Protein AF-A0A929G8L1-F1 (afdb_monomer_lite)

Radius of gyration: 10.33 Å; chains: 1; bounding box: 16×27×18 Å

Foldseek 3Di:
DAKEFEFEAPLCVCVVVVNPDDDPVRTPDIGDDDDPPGHHHYHYPD

Structure (mmCIF, N/CA/C/O backbone):
data_AF-A0A929G8L1-F1
#
_entry.id   AF-A0A929G8L1-F1
#
loop_
_atom_site.group_PDB
_atom_site.id
_atom_site.type_symbol
_atom_site.label_atom_id
_atom_site.label_alt_id
_atom_site.label_comp_id
_atom_site.label_asym_id
_atom_site.label_entity_id
_atom_site.label_seq_id
_atom_site.pdbx_PDB_ins_code
_atom_site.Cartn_x
_atom_site.Cartn_y
_atom_site.Cartn_z
_atom_site.occupancy
_atom_site.B_iso_or_equiv
_atom_site.auth_seq_id
_atom_site.auth_comp_id
_atom_site.auth_asym_id
_atom_site.auth_atom_id
_atom_site.pdbx_PDB_model_num
ATOM 1 N N . MET A 1 1 ? -7.874 -14.971 -6.137 1.00 56.53 1 MET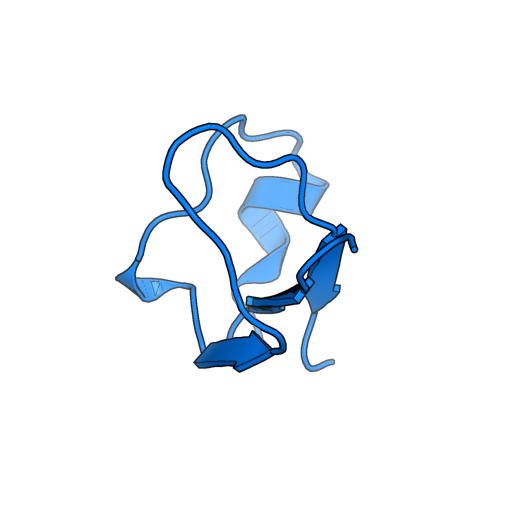 A N 1
ATOM 2 C CA . MET A 1 1 ? -8.686 -14.104 -5.253 1.00 56.53 1 MET A CA 1
ATOM 3 C C . MET A 1 1 ? -7.844 -12.872 -4.981 1.00 56.53 1 MET A C 1
ATOM 5 O O . MET A 1 1 ? -6.655 -13.048 -4.785 1.00 56.53 1 MET A O 1
ATOM 9 N N . SER A 1 2 ? -8.397 -11.661 -5.061 1.00 80.06 2 SER A N 1
ATOM 10 C CA . SER A 1 2 ? -7.610 -10.441 -4.818 1.00 80.06 2 SER A CA 1
ATOM 11 C C . SER A 1 2 ? -7.452 -10.236 -3.316 1.00 80.06 2 SER A C 1
ATOM 13 O O . SER A 1 2 ? -8.458 -10.128 -2.614 1.00 80.06 2 SER A O 1
ATOM 15 N N . GLY A 1 3 ? -6.216 -10.179 -2.824 1.00 95.38 3 GLY A N 1
ATOM 16 C CA . GLY A 1 3 ? -5.950 -9.758 -1.451 1.00 95.38 3 GLY A CA 1
ATOM 17 C C . GLY A 1 3 ? -6.182 -8.261 -1.260 1.00 95.38 3 GLY A C 1
ATOM 18 O O . GLY A 1 3 ? -6.300 -7.500 -2.226 1.00 95.38 3 GLY A O 1
ATOM 19 N N . THR A 1 4 ? -6.254 -7.836 -0.001 1.00 97.06 4 THR A N 1
ATOM 20 C CA . THR A 1 4 ? -6.384 -6.422 0.372 1.00 97.06 4 THR A CA 1
ATOM 21 C C . THR A 1 4 ? -5.223 -6.002 1.265 1.00 97.06 4 THR A C 1
ATOM 23 O O . THR A 1 4 ? -4.947 -6.636 2.282 1.00 97.06 4 THR A O 1
ATOM 26 N N . VAL A 1 5 ? -4.565 -4.900 0.914 1.00 97.12 5 VAL A N 1
ATOM 27 C CA . VAL A 1 5 ? -3.555 -4.230 1.739 1.00 97.12 5 VAL A CA 1
ATOM 28 C C . VAL A 1 5 ? -4.215 -3.045 2.436 1.00 97.12 5 VAL A C 1
ATOM 30 O O . VAL A 1 5 ? -4.638 -2.086 1.786 1.00 97.12 5 VAL A O 1
ATOM 33 N N . VAL A 1 6 ? -4.299 -3.100 3.765 1.00 97.75 6 VAL A N 1
ATOM 34 C CA . VAL A 1 6 ? -4.872 -2.021 4.579 1.00 97.75 6 VAL A CA 1
ATOM 35 C C . VAL A 1 6 ? -3.749 -1.108 5.060 1.00 97.75 6 VAL A C 1
ATOM 37 O O . VAL A 1 6 ? -2.793 -1.563 5.694 1.00 97.75 6 VAL A O 1
ATOM 40 N N . LEU A 1 7 ? -3.849 0.184 4.756 1.00 98.06 7 LEU A N 1
ATOM 41 C CA . LEU A 1 7 ? -2.908 1.203 5.209 1.00 98.06 7 LEU A CA 1
ATOM 42 C C . LEU A 1 7 ? -3.214 1.623 6.645 1.00 98.06 7 LEU A C 1
ATOM 44 O O . LEU A 1 7 ? -4.373 1.750 7.027 1.00 98.06 7 LEU A O 1
ATOM 48 N N . LYS A 1 8 ? -2.165 1.929 7.412 1.00 97.56 8 LYS A N 1
ATOM 49 C CA . LYS A 1 8 ? -2.303 2.572 8.723 1.00 97.56 8 LYS A CA 1
ATOM 50 C C . LYS A 1 8 ? -3.017 3.910 8.573 1.00 97.56 8 LYS A C 1
ATOM 52 O O . LYS A 1 8 ? -2.748 4.659 7.626 1.00 97.56 8 LYS A O 1
ATOM 57 N N . 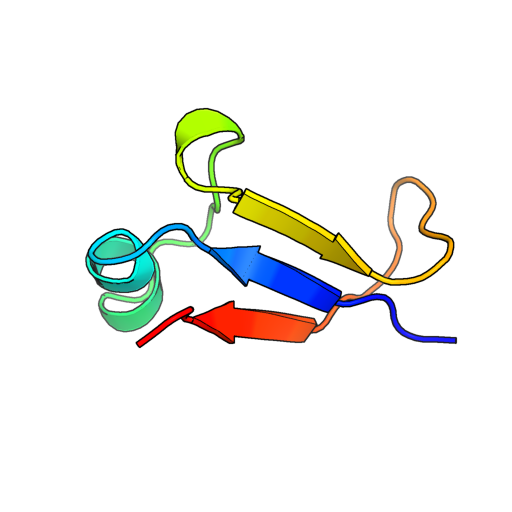ARG A 1 9 ? -3.808 4.277 9.581 1.00 95.94 9 ARG A N 1
ATOM 58 C CA . ARG A 1 9 ? -4.408 5.616 9.691 1.00 95.94 9 ARG A CA 1
ATOM 59 C C . ARG A 1 9 ? -3.383 6.723 9.403 1.00 95.94 9 ARG A C 1
ATOM 61 O O . ARG A 1 9 ? -2.235 6.669 9.856 1.00 95.94 9 ARG A O 1
ATOM 68 N N . ASN A 1 10 ? -3.810 7.747 8.661 1.00 94.56 10 ASN A N 1
ATOM 69 C CA . ASN A 1 10 ? -2.993 8.884 8.209 1.00 94.56 10 ASN A CA 1
ATOM 70 C C . ASN A 1 10 ? -1.840 8.534 7.240 1.00 94.56 10 ASN A C 1
ATOM 72 O O . ASN A 1 10 ? -0.983 9.386 6.984 1.00 94.56 10 ASN A O 1
ATOM 76 N N . ARG A 1 11 ? -1.788 7.318 6.673 1.00 96.88 11 ARG A N 1
ATOM 77 C CA . ARG A 1 11 ? -0.750 6.920 5.697 1.00 96.88 11 ARG A CA 1
ATOM 78 C C . ARG A 1 11 ? -1.224 6.852 4.243 1.00 96.88 11 ARG A C 1
ATOM 80 O O . ARG A 1 11 ? -0.398 6.597 3.374 1.00 96.88 11 ARG A O 1
ATOM 87 N N . ALA A 1 12 ? -2.481 7.184 3.948 1.00 96.00 12 ALA A N 1
ATOM 88 C CA . ALA A 1 12 ? -3.004 7.223 2.576 1.00 96.00 12 ALA A CA 1
ATOM 89 C C . ALA A 1 12 ? -2.555 8.446 1.749 1.00 96.00 12 ALA A C 1
ATOM 91 O O . ALA A 1 12 ? -2.648 8.431 0.522 1.00 96.00 12 ALA A O 1
ATOM 92 N N . ARG A 1 13 ? -2.031 9.508 2.384 1.00 95.94 13 ARG A N 1
ATOM 93 C CA . ARG A 1 13 ? -1.697 10.775 1.704 1.00 95.94 13 ARG A CA 1
ATOM 94 C C . ARG A 1 13 ? -0.767 10.618 0.483 1.00 95.94 13 ARG A C 1
ATOM 96 O O . ARG A 1 13 ? -1.093 11.215 -0.540 1.00 95.94 13 ARG A O 1
ATOM 103 N N . PRO A 1 14 ? 0.326 9.824 0.517 1.00 96.38 14 PRO A N 1
ATOM 104 C CA . PRO A 1 14 ? 1.159 9.599 -0.668 1.00 96.38 14 PRO A CA 1
ATOM 105 C C . PRO A 1 14 ? 0.393 8.925 -1.814 1.00 96.38 14 PRO A C 1
ATOM 107 O O . PRO A 1 14 ? 0.531 9.339 -2.960 1.00 96.38 14 PRO A O 1
ATOM 110 N N . VAL A 1 15 ? -0.463 7.942 -1.508 1.00 95.12 15 VAL A N 1
ATOM 111 C CA . VAL A 1 15 ? -1.279 7.228 -2.508 1.00 95.12 15 VAL A CA 1
ATOM 112 C C . VAL A 1 15 ? -2.278 8.180 -3.169 1.00 95.12 15 VAL A C 1
ATOM 114 O O . VAL A 1 15 ? -2.368 8.230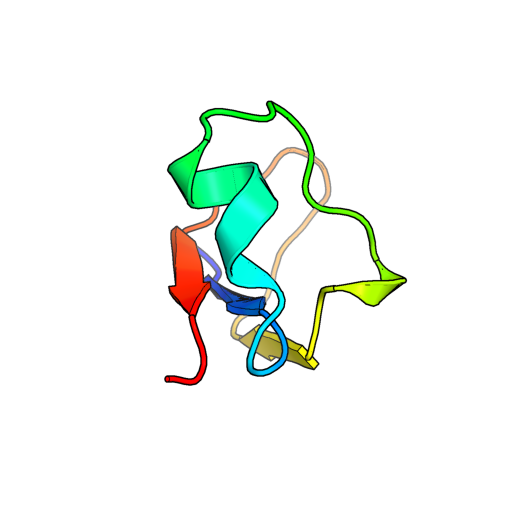 -4.393 1.00 95.12 15 VAL A O 1
ATOM 117 N N . LEU A 1 16 ? -2.958 9.017 -2.378 1.00 94.62 16 LEU A N 1
ATOM 118 C CA . LEU A 1 16 ? -3.872 10.049 -2.890 1.00 94.62 16 LEU A CA 1
ATOM 119 C C . LEU A 1 16 ? -3.150 11.100 -3.751 1.00 94.62 16 LEU A C 1
ATOM 121 O O . LEU A 1 16 ? -3.730 11.643 -4.690 1.00 94.62 16 LEU A O 1
ATOM 125 N N . GLN A 1 17 ? -1.870 11.357 -3.471 1.00 97.12 17 GLN A N 1
ATOM 126 C CA . GLN A 1 17 ? -0.991 12.209 -4.279 1.00 97.12 17 GLN A CA 1
ATOM 127 C C . GLN A 1 17 ? -0.352 11.473 -5.470 1.00 97.12 17 GLN A C 1
ATOM 129 O O . GLN A 1 17 ? 0.521 12.033 -6.131 1.00 97.12 17 GLN A O 1
ATOM 134 N N . ARG A 1 18 ? -0.811 10.252 -5.782 1.00 96.75 18 ARG A N 1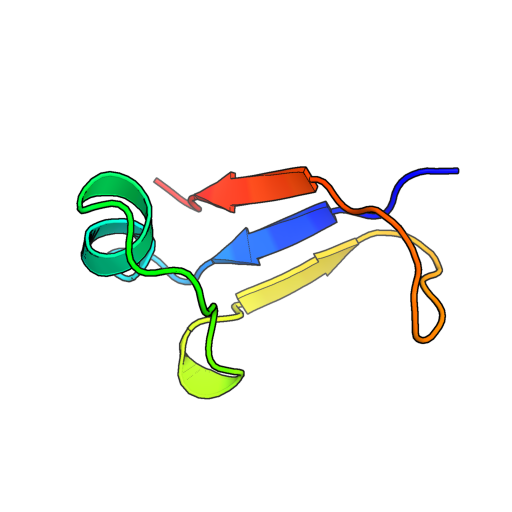
ATOM 135 C CA . ARG A 1 18 ? -0.349 9.417 -6.903 1.00 96.75 18 ARG A CA 1
ATOM 136 C C . ARG A 1 18 ? 1.118 8.992 -6.794 1.00 96.75 18 ARG A C 1
ATOM 138 O O . ARG A 1 18 ? 1.772 8.754 -7.808 1.00 96.75 18 ARG A O 1
ATOM 145 N N . HIS A 1 19 ? 1.638 8.875 -5.573 1.00 97.19 19 HIS A N 1
ATOM 146 C CA . HIS A 1 19 ? 2.922 8.224 -5.346 1.00 97.19 19 HIS A CA 1
ATOM 147 C C . HIS A 1 19 ? 2.809 6.741 -5.739 1.00 97.19 19 HIS A C 1
ATOM 149 O O . HIS A 1 19 ? 1.881 6.070 -5.284 1.00 97.19 19 HIS A O 1
ATOM 155 N N . PRO A 1 20 ? 3.730 6.203 -6.554 1.00 97.19 20 PRO A N 1
ATOM 156 C CA . PRO A 1 20 ? 3.573 4.871 -7.134 1.00 97.19 20 PRO A CA 1
ATOM 157 C C . PRO A 1 20 ? 3.790 3.732 -6.132 1.00 97.19 20 PRO A C 1
ATOM 159 O O . PRO A 1 20 ? 3.454 2.592 -6.434 1.00 97.19 20 PRO A O 1
ATOM 162 N N . TRP A 1 21 ? 4.382 4.008 -4.965 1.00 97.00 21 TRP A N 1
ATOM 163 C CA . TRP A 1 21 ? 4.763 2.972 -4.000 1.00 97.00 21 TRP A CA 1
ATOM 164 C C . TRP A 1 21 ? 4.040 3.097 -2.662 1.00 97.00 21 TRP A C 1
ATOM 166 O O . TRP A 1 21 ? 3.887 4.197 -2.121 1.00 97.00 21 TRP A O 1
ATOM 176 N N . VAL A 1 22 ? 3.706 1.933 -2.100 1.00 96.50 22 VAL A N 1
ATOM 177 C CA . VAL A 1 22 ? 3.280 1.727 -0.712 1.00 96.50 22 VAL A CA 1
ATOM 178 C C . VAL A 1 22 ? 4.436 1.069 0.038 1.00 96.50 22 VAL A C 1
ATOM 180 O O . VAL A 1 22 ? 4.848 -0.039 -0.288 1.00 96.50 22 VAL A O 1
ATOM 183 N N . PHE A 1 23 ? 4.983 1.751 1.042 1.00 96.38 23 PHE A N 1
ATOM 184 C CA . PHE A 1 23 ? 6.072 1.212 1.860 1.00 96.38 23 PHE A CA 1
ATOM 185 C C . PHE A 1 23 ? 5.535 0.343 3.001 1.00 96.38 23 PHE A C 1
ATOM 187 O O . PHE A 1 23 ? 4.503 0.666 3.585 1.00 96.38 23 PHE A O 1
ATOM 194 N N . SER A 1 24 ? 6.276 -0.694 3.403 1.00 95.81 24 SER A N 1
ATOM 195 C CA . SER A 1 24 ? 5.883 -1.618 4.485 1.00 95.81 24 SER A CA 1
ATOM 196 C C . SER A 1 24 ? 5.532 -0.911 5.800 1.00 95.81 24 SER A C 1
ATOM 198 O O . SER A 1 24 ? 4.585 -1.291 6.481 1.00 95.81 24 SER A O 1
ATOM 200 N N . GLY A 1 25 ? 6.219 0.187 6.133 1.00 96.56 25 GLY A N 1
ATOM 201 C CA . GLY A 1 25 ? 5.916 0.994 7.321 1.00 96.56 25 GLY A CA 1
ATOM 202 C C . GLY A 1 25 ? 4.521 1.640 7.317 1.00 96.56 25 GLY A C 1
ATOM 203 O O . GLY A 1 25 ? 4.015 1.983 8.392 1.00 96.56 25 GLY A O 1
ATOM 204 N N . ALA A 1 26 ? 3.901 1.788 6.141 1.00 97.12 26 ALA A N 1
ATOM 205 C CA . ALA A 1 26 ? 2.544 2.295 5.948 1.00 97.12 26 ALA A CA 1
ATOM 206 C C . ALA A 1 26 ? 1.467 1.200 5.998 1.00 97.12 26 ALA A C 1
ATOM 208 O O . ALA A 1 26 ? 0.296 1.547 6.102 1.00 97.12 26 ALA A O 1
ATOM 209 N N . ILE A 1 27 ? 1.837 -0.083 5.949 1.00 96.94 27 ILE A N 1
ATOM 210 C CA . ILE A 1 27 ? 0.896 -1.211 5.952 1.00 96.94 27 ILE A CA 1
ATOM 211 C C . ILE A 1 27 ? 0.503 -1.539 7.393 1.00 96.94 27 ILE A C 1
ATOM 213 O O . ILE A 1 27 ? 1.364 -1.704 8.258 1.00 96.94 27 ILE A O 1
ATOM 217 N N . GLU A 1 28 ? -0.798 -1.605 7.661 1.00 97.88 28 GLU A N 1
ATOM 218 C CA . GLU A 1 28 ? -1.351 -2.035 8.946 1.00 97.88 28 GLU A CA 1
ATOM 219 C C . GLU A 1 28 ? -1.521 -3.551 8.996 1.00 97.88 28 GLU A C 1
ATOM 221 O O . GLU A 1 28 ? -1.055 -4.191 9.935 1.00 97.88 28 GLU A O 1
ATOM 226 N N . ARG A 1 29 ? -2.158 -4.121 7.968 1.00 96.94 29 ARG A N 1
ATOM 227 C CA . ARG A 1 29 ? -2.346 -5.566 7.802 1.00 96.94 29 ARG A CA 1
ATOM 228 C C . ARG A 1 29 ? -2.634 -5.920 6.345 1.00 96.94 29 ARG A C 1
ATOM 230 O O . ARG A 1 29 ? -2.963 -5.049 5.538 1.00 96.94 29 ARG A O 1
ATOM 237 N N . ILE A 1 30 ? -2.534 -7.209 6.045 1.00 96.56 30 ILE A N 1
ATOM 238 C CA . ILE A 1 30 ? -2.894 -7.801 4.757 1.00 96.56 30 ILE A CA 1
ATOM 239 C C . ILE A 1 30 ? -4.008 -8.818 5.014 1.00 96.56 30 ILE A C 1
ATOM 241 O O . ILE A 1 30 ? -3.921 -9.604 5.956 1.00 96.56 30 ILE A O 1
ATOM 245 N N . GLU A 1 31 ? -5.063 -8.763 4.208 1.00 96.31 31 GLU A N 1
ATOM 246 C CA . GLU A 1 31 ? -6.227 -9.646 4.294 1.00 96.31 31 GLU A CA 1
ATOM 247 C C . GLU A 1 31 ? -6.287 -10.545 3.050 1.00 96.31 31 GLU A C 1
ATOM 249 O O . GLU A 1 31 ? -6.208 -10.060 1.918 1.00 96.31 31 GLU A O 1
ATOM 254 N N . GLY A 1 32 ? -6.453 -11.852 3.271 1.00 94.81 32 GLY A N 1
ATOM 255 C CA . GLY A 1 32 ? -6.390 -12.882 2.230 1.00 94.81 32 GLY A CA 1
ATOM 256 C C . GLY A 1 32 ? -4.987 -13.470 2.043 1.00 94.81 32 GLY A C 1
ATOM 257 O O . GLY A 1 32 ? -4.006 -12.967 2.588 1.00 94.81 32 GLY A O 1
ATOM 258 N N . GLU A 1 33 ? -4.899 -14.559 1.281 1.00 93.19 33 GLU A N 1
ATOM 259 C CA . GLU A 1 33 ? -3.620 -15.128 0.847 1.00 93.19 33 GLU A CA 1
ATOM 260 C C . GLU A 1 33 ? -3.138 -14.381 -0.400 1.00 93.19 33 GLU A C 1
ATOM 262 O O . GLU A 1 33 ? -3.868 -14.295 -1.388 1.00 93.19 33 GLU A O 1
ATOM 267 N N . VAL A 1 34 ? -1.930 -13.820 -0.330 1.00 94.50 34 VAL A N 1
ATOM 268 C CA . VAL A 1 34 ? -1.281 -13.093 -1.428 1.00 94.50 34 VAL A CA 1
ATOM 269 C C . VAL A 1 34 ? 0.119 -13.641 -1.660 1.00 94.50 34 VAL A C 1
ATOM 271 O O . VAL A 1 34 ? 0.824 -13.982 -0.706 1.00 94.50 34 VAL A O 1
ATOM 274 N N . ALA A 1 35 ? 0.521 -13.698 -2.921 1.00 94.81 35 ALA A N 1
ATOM 275 C CA . ALA A 1 35 ? 1.863 -14.036 -3.365 1.00 94.81 35 ALA A CA 1
ATOM 276 C C . ALA A 1 35 ? 2.523 -12.848 -4.083 1.00 94.81 35 ALA A C 1
ATOM 278 O O . ALA A 1 35 ? 1.875 -11.877 -4.482 1.00 94.81 35 ALA A O 1
ATOM 279 N N . ASP A 1 36 ? 3.840 -12.931 -4.262 1.00 94.94 36 ASP A N 1
ATOM 280 C CA . ASP A 1 36 ? 4.596 -11.919 -4.994 1.00 94.94 36 ASP A CA 1
ATOM 281 C C . ASP A 1 36 ? 4.099 -11.808 -6.443 1.00 94.94 36 ASP A C 1
ATOM 283 O O . ASP A 1 36 ? 4.050 -12.790 -7.183 1.00 94.94 36 ASP A O 1
ATOM 287 N N . GLY A 1 37 ? 3.761 -10.585 -6.856 1.00 94.44 37 GLY A N 1
ATOM 288 C CA . GLY A 1 37 ? 3.221 -10.293 -8.187 1.00 94.44 37 GLY A CA 1
ATOM 289 C C . GLY A 1 37 ? 1.693 -10.280 -8.269 1.00 94.44 37 GLY A C 1
ATOM 290 O O . GLY A 1 37 ? 1.162 -9.887 -9.310 1.00 94.44 37 GLY A O 1
ATOM 291 N N . ASP A 1 38 ? 0.985 -10.636 -7.194 1.00 95.62 38 ASP A N 1
ATOM 292 C CA . ASP A 1 38 ? -0.474 -10.568 -7.171 1.00 95.62 38 ASP A CA 1
ATOM 293 C C . ASP A 1 38 ? -0.991 -9.128 -7.258 1.00 95.62 38 ASP A C 1
ATOM 295 O O . ASP A 1 38 ? -0.461 -8.186 -6.660 1.00 95.62 38 ASP A O 1
ATOM 299 N N . VAL A 1 39 ? -2.099 -8.969 -7.982 1.00 95.62 39 VAL A N 1
ATOM 300 C CA . VAL A 1 39 ? -2.880 -7.733 -7.973 1.00 95.62 39 VAL A CA 1
ATOM 301 C C . VAL A 1 39 ? -3.711 -7.695 -6.694 1.00 95.62 39 VAL A C 1
ATOM 303 O O . VAL A 1 39 ? -4.442 -8.638 -6.390 1.00 95.62 39 VAL A O 1
ATOM 306 N N . VAL A 1 40 ? -3.609 -6.586 -5.964 1.00 96.06 40 VAL A N 1
ATOM 307 C CA . VAL A 1 40 ? -4.282 -6.373 -4.679 1.00 96.06 40 VAL A CA 1
ATOM 308 C C . VAL A 1 40 ? -5.036 -5.049 -4.656 1.00 96.06 40 VAL A C 1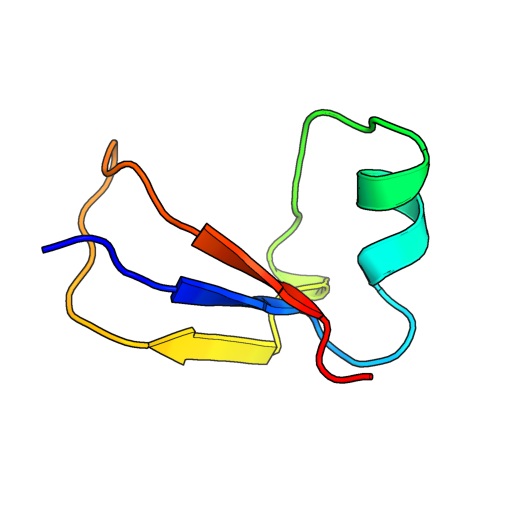
ATOM 310 O O . VAL A 1 40 ? -4.666 -4.086 -5.332 1.00 96.06 40 VAL A O 1
ATOM 313 N N . GLU A 1 41 ? -6.073 -4.982 -3.825 1.00 96.25 41 GLU A N 1
ATOM 314 C CA . GLU A 1 41 ? -6.734 -3.724 -3.484 1.00 96.25 41 GLU A CA 1
ATOM 315 C C . GLU A 1 41 ? -5.978 -3.017 -2.356 1.00 96.25 41 GLU A C 1
ATOM 317 O O . GLU A 1 41 ? -5.581 -3.643 -1.374 1.00 96.25 41 GLU A O 1
ATOM 322 N N . VAL A 1 42 ? -5.822 -1.696 -2.452 1.00 95.88 42 VAL A N 1
ATOM 323 C CA . VAL A 1 42 ? -5.268 -0.874 -1.368 1.00 95.88 42 VAL A CA 1
ATOM 324 C C . VAL A 1 42 ? -6.405 -0.090 -0.719 1.00 95.88 42 VAL A C 1
ATOM 326 O O . VAL A 1 42 ? -7.103 0.660 -1.403 1.00 95.88 42 VAL A O 1
ATOM 329 N N . ARG A 1 43 ? -6.590 -0.248 0.597 1.00 96.50 43 ARG A N 1
ATOM 330 C CA . ARG A 1 43 ? -7.642 0.430 1.376 1.00 96.50 43 ARG A CA 1
ATOM 331 C C . ARG A 1 43 ? -7.050 1.252 2.519 1.00 96.50 43 ARG A C 1
ATOM 333 O O . ARG A 1 43 ? -6.051 0.862 3.115 1.00 96.50 43 ARG A O 1
ATOM 340 N N . ASP A 1 44 ?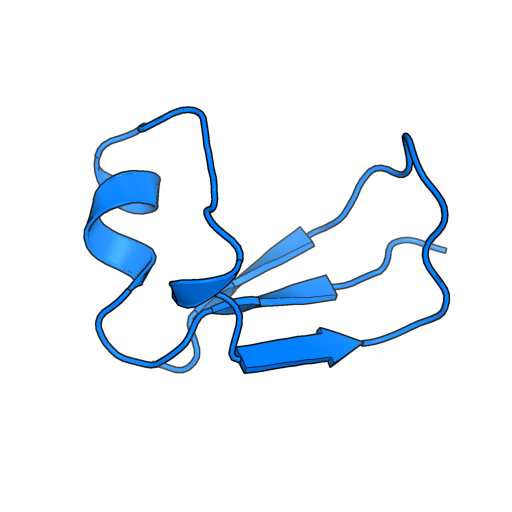 -7.674 2.384 2.829 1.00 94.75 44 ASP A N 1
ATOM 341 C CA . ASP A 1 44 ? -7.337 3.207 3.998 1.00 94.75 44 ASP A CA 1
ATOM 342 C C . ASP A 1 44 ? -8.121 2.737 5.236 1.00 94.75 44 ASP A C 1
ATOM 344 O O . ASP A 1 44 ? -9.251 2.264 5.110 1.00 94.75 44 ASP A O 1
ATOM 348 N N . ALA A 1 45 ? -7.535 2.880 6.428 1.00 86.56 45 ALA A N 1
ATOM 349 C CA . ALA A 1 45 ? -8.176 2.550 7.707 1.00 86.56 45 ALA A CA 1
ATOM 350 C C . ALA A 1 45 ? -9.097 3.670 8.247 1.00 86.56 45 ALA A C 1
ATOM 352 O O . ALA A 1 45 ? -9.734 3.489 9.289 1.00 86.56 45 ALA A O 1
ATOM 353 N N . GLY A 1 46 ? -9.188 4.799 7.529 1.00 78.31 46 GLY A N 1
ATOM 354 C CA . GLY A 1 46 ? -10.012 5.964 7.871 1.00 78.31 46 GLY A CA 1
ATOM 355 C C . GLY A 1 46 ? -9.338 6.945 8.816 1.00 78.31 46 GLY A C 1
ATOM 356 O O . GLY A 1 46 ? -8.617 6.502 9.744 1.00 78.31 46 GLY A O 1
#

Secondary structure (DSSP, 8-state):
---EEEEPTT--HHHHTT-S---GGGEEEEES---TT---EEEE--

pLDDT: mean 94.34, std 6.82, range [56.53, 98.06]

Sequence (46 aa):
MSGTVVLKRNRARPVLQRHPWVFSGAIERIEGEVADGDVVEVRDAG